Protein AF-A0A2T5JWC6-F1 (afdb_monomer_lite)

Sequence (77 aa):
MKFEWLLDEVNDTHLLCVKGDRSLFF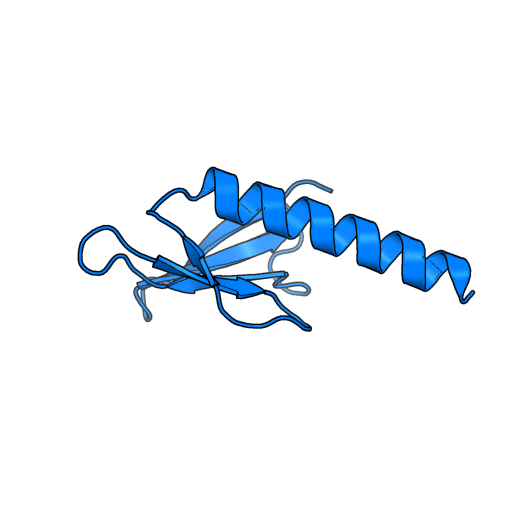RGKLSGEINGRRIWQPFPKGEPKEVSGDLEIARRRCESMVRELAVHELALA

pLDDT: mean 73.37, std 9.72, range [48.44, 85.62]

Radius of gyration: 12.78 Å; chains: 1; bounding box: 32×21×35 Å

Secondary structure (DSSP, 8-state):
--EEEEEETTTTEEEEEETTEEEEEEEEEEPPPBTTBEEEEESSS---EEE-S-HHHHHHHHHHHHHHHHHHHHH--

Foldseek 3Di:
DDWDWDQPPVQRKTWIDDVPCRDDDTQWIWHHDDPQWIWIGGPDDDDIDIDRVDPPVSVVVSVVVVVVVVVVVVVVD

Structure (mmCIF, N/CA/C/O backbone):
data_AF-A0A2T5JWC6-F1
#
_entry.id   AF-A0A2T5JWC6-F1
#
loop_
_atom_site.group_PDB
_atom_site.id
_atom_site.type_symbol
_atom_site.label_atom_id
_atom_site.label_alt_id
_atom_site.label_comp_id
_atom_site.label_asym_id
_atom_site.label_entity_id
_atom_site.label_seq_id
_atom_site.pdbx_PDB_ins_code
_atom_site.Cartn_x
_atom_site.Cartn_y
_atom_site.Cartn_z
_atom_site.occupancy
_atom_site.B_iso_or_equiv
_atom_site.auth_seq_id
_atom_site.auth_comp_id
_atom_site.auth_asym_id
_atom_site.auth_atom_id
_atom_site.pdbx_PDB_model_num
ATOM 1 N N . MET A 1 1 ? 0.629 4.734 -15.913 1.00 62.94 1 MET A N 1
ATOM 2 C CA . MET A 1 1 ? 0.181 3.579 -15.105 1.00 62.94 1 MET A CA 1
ATOM 3 C C . MET A 1 1 ? -0.887 4.083 -14.142 1.00 62.94 1 MET A C 1
ATOM 5 O O . MET A 1 1 ? -0.615 5.068 -13.470 1.00 62.94 1 MET A O 1
ATOM 9 N N . LYS A 1 2 ? -2.112 3.540 -14.161 1.00 70.81 2 LYS A N 1
ATOM 10 C CA . LYS A 1 2 ? -3.180 3.941 -13.222 1.00 70.81 2 LYS A CA 1
ATOM 11 C C . LYS A 1 2 ? -3.217 2.933 -12.075 1.00 70.81 2 LYS A C 1
ATOM 13 O O . LYS A 1 2 ? -3.140 1.741 -12.352 1.00 70.81 2 LYS A O 1
ATOM 18 N N . PHE A 1 3 ? -3.348 3.397 -10.837 1.00 75.94 3 PHE A N 1
ATOM 19 C CA . PHE A 1 3 ? -3.435 2.535 -9.657 1.00 75.94 3 PHE A CA 1
ATOM 20 C C . PHE A 1 3 ? -4.862 2.495 -9.103 1.00 75.94 3 PHE A C 1
ATOM 22 O O . PHE A 1 3 ? -5.598 3.479 -9.208 1.00 75.94 3 PHE A O 1
ATOM 29 N N . GLU A 1 4 ? -5.246 1.366 -8.514 1.00 79.50 4 GLU A N 1
ATOM 30 C CA . GLU A 1 4 ? -6.494 1.197 -7.768 1.00 79.50 4 GLU A CA 1
ATOM 31 C C . GLU A 1 4 ? -6.214 0.589 -6.390 1.00 79.50 4 GLU A C 1
ATOM 33 O O . GLU A 1 4 ? -5.290 -0.210 -6.229 1.00 79.50 4 GLU A O 1
ATOM 38 N N . TRP A 1 5 ? -7.000 0.997 -5.394 1.00 82.00 5 TRP A N 1
ATOM 39 C CA . TRP A 1 5 ? -6.998 0.368 -4.079 1.00 82.00 5 TRP A CA 1
ATOM 40 C C . TRP A 1 5 ? -7.968 -0.810 -4.095 1.00 82.00 5 TRP A C 1
ATOM 42 O O . TRP A 1 5 ? -9.117 -0.656 -4.506 1.00 82.00 5 TRP A O 1
ATOM 52 N N . LEU A 1 6 ? -7.510 -1.966 -3.628 1.00 83.69 6 LEU A N 1
ATOM 53 C CA . LEU A 1 6 ? -8.345 -3.124 -3.340 1.00 83.69 6 LEU A CA 1
ATOM 54 C C . LEU A 1 6 ? -8.476 -3.252 -1.827 1.00 83.69 6 LEU A C 1
ATOM 56 O O . LEU A 1 6 ? -7.465 -3.265 -1.129 1.00 83.69 6 LEU A O 1
ATOM 60 N N . LEU A 1 7 ? -9.705 -3.323 -1.325 1.00 83.81 7 LEU A N 1
ATOM 61 C CA . LEU A 1 7 ? -9.951 -3.593 0.085 1.00 83.81 7 LEU A CA 1
ATOM 62 C C . LEU A 1 7 ? -9.773 -5.092 0.345 1.00 83.81 7 LEU A C 1
ATOM 64 O O . LEU A 1 7 ? -10.423 -5.921 -0.287 1.00 83.81 7 LEU A O 1
ATOM 68 N N . ASP A 1 8 ? -8.883 -5.418 1.270 1.00 83.06 8 ASP A N 1
ATOM 69 C CA . ASP A 1 8 ? -8.778 -6.720 1.909 1.00 83.06 8 ASP A CA 1
ATOM 70 C C . ASP A 1 8 ? -9.565 -6.661 3.221 1.00 83.06 8 ASP A C 1
ATOM 72 O O . ASP A 1 8 ? -9.061 -6.190 4.244 1.00 83.06 8 ASP A O 1
ATOM 76 N N . GLU A 1 9 ? -10.818 -7.113 3.161 1.00 80.38 9 GLU A N 1
ATOM 77 C CA . GLU A 1 9 ? -11.746 -7.126 4.297 1.00 80.38 9 GLU A CA 1
ATOM 78 C C . GLU A 1 9 ? -11.296 -8.070 5.420 1.00 80.38 9 GLU A C 1
ATOM 80 O O . GLU A 1 9 ? -11.668 -7.869 6.572 1.00 80.38 9 GLU A O 1
ATOM 85 N N . VAL A 1 10 ? -10.468 -9.078 5.118 1.00 80.81 10 VAL A N 1
ATOM 86 C CA . VAL A 1 10 ? -9.99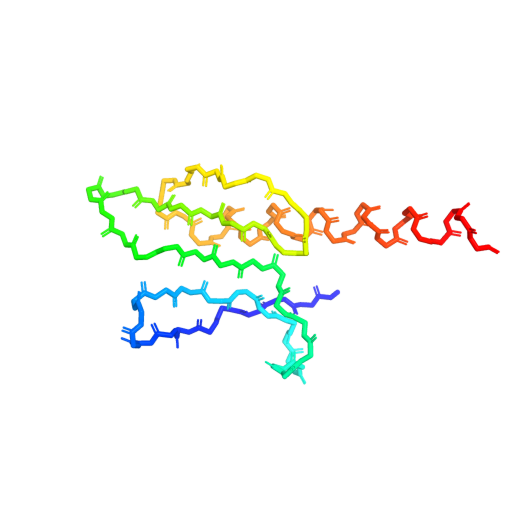5 -10.051 6.116 1.00 80.81 10 VAL A CA 1
ATOM 87 C C . VAL A 1 10 ? -8.993 -9.404 7.066 1.00 80.81 10 VAL A C 1
ATOM 89 O O . VAL A 1 10 ? -9.011 -9.666 8.266 1.00 80.81 10 VAL A O 1
ATOM 92 N N . ASN A 1 11 ? -8.117 -8.554 6.531 1.00 76.38 11 ASN A N 1
ATOM 93 C CA . ASN A 1 11 ? -7.070 -7.884 7.302 1.00 76.38 11 ASN A CA 1
ATOM 94 C C . ASN A 1 11 ? -7.371 -6.402 7.583 1.00 76.38 11 ASN A C 1
ATOM 96 O O . ASN A 1 11 ? -6.503 -5.717 8.125 1.00 76.38 11 ASN A O 1
ATOM 100 N N . ASP A 1 12 ? -8.543 -5.906 7.171 1.00 82.12 12 ASP A N 1
ATOM 101 C CA . ASP A 1 12 ? -8.905 -4.481 7.150 1.00 82.12 12 ASP A CA 1
ATOM 102 C C . ASP A 1 12 ? -7.791 -3.613 6.536 1.00 82.12 12 ASP A C 1
ATOM 104 O O . ASP A 1 12 ? -7.329 -2.622 7.099 1.00 82.12 12 ASP A O 1
ATOM 108 N N . THR A 1 13 ? -7.260 -4.036 5.386 1.00 83.44 13 THR A N 1
ATOM 109 C CA . THR A 1 13 ? -6.137 -3.342 4.738 1.00 83.44 13 THR A CA 1
ATOM 110 C C . THR A 1 13 ? -6.437 -3.014 3.292 1.00 83.44 13 THR A C 1
ATOM 112 O O . THR A 1 13 ? -7.186 -3.713 2.627 1.00 83.44 13 THR A O 1
ATOM 115 N N . HIS A 1 14 ? -5.853 -1.935 2.780 1.00 84.56 14 HIS A N 1
ATOM 116 C CA . HIS A 1 14 ? -5.985 -1.575 1.374 1.00 84.56 14 HIS A CA 1
ATOM 117 C C . HIS A 1 14 ? -4.705 -1.948 0.632 1.00 84.56 14 HIS A C 1
ATOM 119 O O . HIS A 1 14 ? -3.606 -1.547 1.013 1.00 84.56 14 HIS A O 1
ATOM 125 N N . LEU A 1 15 ? -4.838 -2.702 -0.447 1.00 83.44 15 LEU A N 1
ATOM 126 C CA . LEU A 1 15 ? -3.740 -3.105 -1.311 1.00 83.44 15 LEU A CA 1
ATOM 127 C C . LEU A 1 15 ? -3.727 -2.218 -2.550 1.00 83.44 15 LEU A C 1
ATOM 129 O O . LEU A 1 15 ? -4.720 -2.119 -3.269 1.00 83.44 15 LEU A O 1
ATOM 133 N N . LEU A 1 16 ? -2.602 -1.560 -2.812 1.00 81.38 16 LEU A N 1
ATOM 134 C CA . LEU A 1 16 ? -2.443 -0.746 -4.007 1.00 81.38 16 LEU A CA 1
ATOM 135 C C . LEU A 1 16 ? -1.990 -1.621 -5.169 1.00 81.38 16 LEU A C 1
ATOM 137 O O . LEU A 1 16 ? -0.901 -2.202 -5.130 1.00 81.38 16 LEU A O 1
ATOM 141 N N . CYS A 1 17 ? -2.810 -1.666 -6.211 1.00 78.31 17 CYS A N 1
ATOM 142 C CA . CYS A 1 17 ? -2.592 -2.489 -7.393 1.00 78.31 17 CYS A CA 1
ATOM 143 C C . CYS A 1 17 ? -2.565 -1.634 -8.654 1.00 78.31 17 CYS A C 1
ATOM 145 O O . CYS A 1 17 ? -3.064 -0.506 -8.687 1.00 78.31 17 CYS A O 1
ATOM 147 N N . VAL A 1 18 ? -2.011 -2.194 -9.722 1.00 75.50 18 VAL A N 1
ATOM 148 C CA . VAL A 1 18 ? -2.133 -1.617 -11.059 1.00 75.50 18 VAL A CA 1
ATOM 149 C C . VAL A 1 18 ? -3.543 -1.888 -11.566 1.00 75.50 18 VAL A C 1
ATOM 151 O O . VAL A 1 18 ? -4.019 -3.022 -11.553 1.00 75.50 18 VAL A O 1
ATOM 154 N N . LYS A 1 19 ? -4.225 -0.841 -12.026 1.00 75.62 19 LYS A N 1
ATOM 155 C CA . LYS A 1 19 ? -5.585 -0.964 -12.541 1.00 75.62 19 LYS A CA 1
ATOM 156 C C . LYS A 1 19 ? -5.608 -1.902 -13.750 1.00 75.62 19 LYS A C 1
ATOM 158 O O . LYS A 1 19 ? -4.926 -1.631 -14.736 1.00 75.62 19 LYS A O 1
ATOM 163 N N . GLY A 1 20 ? -6.431 -2.949 -13.682 1.00 72.31 20 GLY A N 1
ATOM 164 C CA . GLY A 1 20 ? -6.549 -3.966 -14.737 1.00 72.31 20 GLY A CA 1
ATOM 165 C C . GLY A 1 20 ? -5.553 -5.129 -14.639 1.00 72.31 20 GLY A C 1
ATOM 166 O O . GLY A 1 20 ? -5.657 -6.057 -15.430 1.00 72.31 20 GLY A O 1
ATOM 167 N N . ASP A 1 21 ? -4.648 -5.114 -13.658 1.00 70.06 21 ASP A N 1
ATOM 168 C CA . ASP A 1 21 ? -3.716 -6.209 -13.372 1.00 70.06 21 ASP A CA 1
ATOM 169 C C . ASP A 1 21 ? -3.644 -6.435 -11.853 1.00 70.06 21 ASP A C 1
ATOM 171 O O . ASP A 1 21 ? -2.729 -6.000 -11.148 1.00 70.06 21 ASP A O 1
ATOM 175 N N . ARG A 1 22 ? -4.710 -7.058 -11.334 1.00 63.12 22 ARG A N 1
ATOM 176 C CA . ARG A 1 22 ? -4.928 -7.275 -9.894 1.00 63.12 22 ARG A CA 1
ATOM 177 C C . ARG A 1 22 ? -4.095 -8.425 -9.320 1.00 63.12 22 ARG A C 1
ATOM 179 O O . ARG A 1 22 ? -3.996 -8.539 -8.106 1.00 63.12 22 ARG A O 1
ATOM 186 N N . SER A 1 23 ? -3.533 -9.283 -10.172 1.00 57.78 23 SER A N 1
ATOM 187 C CA . SER A 1 23 ? -2.918 -10.556 -9.776 1.00 57.78 23 SER A CA 1
ATOM 188 C C . SER A 1 23 ? -1.395 -10.531 -9.677 1.00 57.78 23 SER A C 1
ATOM 190 O O . SER A 1 23 ? -0.840 -11.422 -9.042 1.00 57.78 23 SER A O 1
ATOM 192 N N . LEU A 1 24 ? -0.706 -9.563 -10.297 1.00 53.47 24 LEU A N 1
ATOM 193 C CA . LEU A 1 24 ? 0.747 -9.677 -10.487 1.00 53.47 24 LEU A CA 1
ATOM 194 C C . LEU A 1 24 ? 1.592 -8.614 -9.775 1.00 53.47 24 LEU A C 1
ATOM 196 O O . LEU A 1 24 ? 2.764 -8.871 -9.507 1.00 53.47 24 LEU A O 1
ATOM 200 N N . PHE A 1 25 ? 1.043 -7.447 -9.413 1.00 61.97 25 PHE A N 1
ATOM 201 C CA . PHE A 1 25 ? 1.873 -6.345 -8.908 1.00 61.97 25 PHE A CA 1
ATOM 202 C C . PHE A 1 25 ? 1.199 -5.518 -7.809 1.00 61.97 25 PHE A C 1
ATOM 204 O O . PHE A 1 25 ? 0.693 -4.419 -8.052 1.00 61.97 25 PHE A O 1
ATOM 211 N N . PHE A 1 26 ? 1.268 -6.002 -6.568 1.00 67.81 26 PHE A N 1
ATOM 212 C CA . PHE A 1 26 ? 1.052 -5.142 -5.406 1.00 67.81 26 PHE A CA 1
ATOM 213 C C . PHE A 1 26 ? 2.215 -4.158 -5.277 1.00 67.81 26 PHE A C 1
ATOM 215 O O . PHE A 1 26 ? 3.389 -4.527 -5.349 1.00 67.81 26 PHE A O 1
ATOM 222 N N . ARG A 1 27 ? 1.884 -2.881 -5.110 1.00 74.12 27 ARG A N 1
ATOM 223 C CA . ARG A 1 27 ? 2.860 -1.783 -5.014 1.00 74.12 27 ARG A CA 1
ATOM 224 C C . ARG A 1 27 ? 2.861 -1.119 -3.642 1.00 74.12 27 ARG A C 1
ATOM 226 O O . ARG A 1 27 ? 3.754 -0.342 -3.313 1.00 74.12 27 ARG A O 1
ATOM 233 N N . GLY A 1 28 ? 1.905 -1.491 -2.800 1.00 79.56 28 GLY A N 1
ATOM 234 C CA . GLY A 1 28 ? 1.928 -1.185 -1.385 1.00 79.56 28 GLY A CA 1
ATOM 235 C C . GLY A 1 28 ? 0.724 -1.761 -0.655 1.00 79.56 28 GLY A C 1
ATOM 236 O O . GLY A 1 28 ? -0.290 -2.087 -1.267 1.00 79.56 28 GLY A O 1
ATOM 237 N N . LYS A 1 29 ? 0.849 -1.863 0.661 1.00 85.44 29 LYS A N 1
ATOM 238 C CA . LYS A 1 29 ? -0.226 -2.166 1.598 1.00 85.44 29 LYS A CA 1
ATOM 239 C C . LYS A 1 29 ? -0.458 -0.935 2.460 1.00 85.44 29 LYS A C 1
ATOM 241 O O . LYS A 1 29 ? 0.488 -0.257 2.842 1.00 85.44 29 LYS A O 1
ATOM 246 N N . LEU A 1 30 ? -1.704 -0.648 2.777 1.00 85.62 30 LEU A N 1
ATOM 247 C CA . LEU A 1 30 ? -2.089 0.377 3.725 1.00 85.62 30 LEU A CA 1
ATOM 248 C C . LEU A 1 30 ? -2.895 -0.289 4.833 1.00 85.62 30 LEU A C 1
ATOM 250 O O . LEU A 1 30 ? -3.855 -1.002 4.547 1.00 85.62 30 LEU A O 1
ATOM 254 N N . SER A 1 31 ? -2.490 -0.089 6.082 1.00 85.38 31 SER A N 1
ATOM 255 C CA . SER A 1 31 ? -3.235 -0.611 7.224 1.00 85.38 31 SER A CA 1
ATOM 256 C C . SER A 1 31 ? -4.625 0.015 7.325 1.00 85.38 31 SER A C 1
ATOM 258 O O . SER A 1 31 ? -4.875 1.106 6.794 1.00 85.38 31 SER A O 1
ATOM 260 N N . GLY A 1 32 ? -5.490 -0.646 8.089 1.00 83.19 32 GLY A N 1
ATOM 261 C CA . GLY A 1 32 ? -6.683 -0.031 8.651 1.00 83.19 32 GLY A CA 1
ATOM 262 C C . GLY A 1 32 ? -6.337 1.221 9.456 1.00 83.19 32 GLY A C 1
ATOM 263 O O . GLY A 1 32 ? -5.170 1.490 9.785 1.00 83.19 32 GLY A O 1
ATOM 264 N N . GLU A 1 33 ? -7.359 2.020 9.725 1.00 83.00 33 GLU A N 1
ATOM 265 C CA . GLU A 1 33 ? -7.216 3.272 10.455 1.00 83.00 33 GLU A CA 1
ATOM 266 C C . GLU A 1 33 ? -7.248 3.040 11.960 1.00 83.00 33 GLU A C 1
ATOM 268 O O . GLU A 1 33 ? -8.206 2.494 12.497 1.00 83.00 33 GLU A O 1
ATOM 273 N N . ILE A 1 34 ? -6.208 3.502 12.650 1.00 81.25 34 ILE A N 1
ATOM 274 C CA . ILE A 1 34 ? -6.120 3.449 14.107 1.00 81.25 34 ILE A CA 1
ATOM 275 C C . ILE A 1 34 ? -5.862 4.874 14.588 1.00 81.25 34 ILE A C 1
ATOM 277 O O . ILE A 1 34 ? -4.811 5.450 14.311 1.00 81.25 34 ILE A O 1
ATOM 281 N N . ASN A 1 35 ? -6.834 5.467 15.289 1.00 81.12 35 ASN A N 1
ATOM 282 C CA . ASN A 1 35 ? -6.767 6.848 15.789 1.00 81.12 35 ASN A CA 1
ATOM 283 C C . ASN A 1 35 ? -6.458 7.894 14.690 1.00 81.12 35 ASN A C 1
ATOM 285 O O . ASN A 1 35 ? -5.639 8.791 14.896 1.00 81.12 35 ASN A O 1
ATOM 289 N N . GLY A 1 36 ? -7.069 7.760 13.504 1.00 79.81 36 GLY A N 1
ATOM 290 C CA . GLY A 1 36 ? -6.863 8.671 12.365 1.00 79.81 36 GLY A CA 1
ATOM 291 C C . GLY A 1 36 ? -5.523 8.501 11.637 1.00 79.81 36 GLY A C 1
ATOM 292 O O . GLY A 1 36 ? -5.171 9.304 10.771 1.00 79.81 36 GLY A O 1
ATOM 293 N N . ARG A 1 37 ? -4.750 7.468 11.986 1.00 80.06 37 ARG A N 1
ATOM 294 C CA . ARG A 1 37 ? -3.445 7.165 11.392 1.00 80.06 37 ARG A CA 1
ATOM 295 C C . ARG A 1 37 ? -3.502 5.840 10.655 1.00 80.06 37 ARG A C 1
ATOM 297 O O . ARG A 1 37 ? -4.185 4.908 11.075 1.00 80.06 37 ARG A O 1
ATOM 304 N N . ARG A 1 38 ? -2.754 5.756 9.560 1.00 84.94 38 ARG A N 1
ATOM 305 C CA . ARG A 1 38 ? -2.570 4.532 8.779 1.00 84.94 38 ARG A CA 1
ATOM 306 C C . ARG A 1 38 ? -1.089 4.333 8.507 1.00 84.94 38 ARG A C 1
ATOM 308 O O . ARG A 1 38 ? -0.347 5.297 8.351 1.00 84.94 38 ARG A O 1
ATOM 315 N N . ILE A 1 39 ? -0.658 3.085 8.415 1.00 84.00 39 ILE A N 1
ATOM 316 C CA . ILE A 1 39 ? 0.702 2.731 8.023 1.00 84.00 39 ILE A CA 1
ATOM 317 C C . ILE A 1 39 ? 0.675 2.288 6.571 1.00 84.00 39 ILE A C 1
ATOM 319 O O . ILE A 1 39 ? 0.024 1.303 6.219 1.00 84.00 39 ILE A O 1
ATOM 323 N N . TRP A 1 40 ? 1.389 3.021 5.726 1.00 84.06 40 TRP A N 1
ATOM 324 C CA . TRP A 1 40 ? 1.634 2.638 4.348 1.00 84.06 40 TRP A CA 1
ATOM 325 C C . TRP A 1 40 ? 2.972 1.914 4.232 1.00 84.06 40 TRP A C 1
ATOM 327 O O . TRP A 1 40 ? 4.016 2.455 4.581 1.00 84.06 40 TRP A O 1
ATOM 337 N N . GLN A 1 41 ? 2.934 0.704 3.695 1.00 84.44 41 GLN A N 1
ATOM 338 C CA . GLN A 1 41 ? 4.075 -0.153 3.425 1.00 84.44 41 GLN A CA 1
ATOM 339 C C . GLN A 1 41 ? 4.243 -0.293 1.903 1.00 84.44 41 GLN A C 1
ATOM 341 O O . GLN A 1 41 ? 3.422 -0.961 1.271 1.00 84.44 41 GLN A O 1
ATOM 346 N N . PRO A 1 42 ? 5.277 0.301 1.285 1.00 77.81 42 PRO A N 1
ATOM 347 C CA . PRO A 1 42 ? 5.566 0.104 -0.134 1.00 77.81 42 PRO A CA 1
ATOM 348 C C . PRO A 1 42 ? 6.041 -1.330 -0.422 1.00 77.81 42 PRO A C 1
ATOM 350 O O . PRO A 1 42 ? 6.742 -1.930 0.394 1.00 77.81 42 PRO A O 1
ATOM 353 N N . PHE A 1 43 ? 5.714 -1.850 -1.610 1.00 75.19 43 PHE A N 1
ATOM 354 C CA . PHE A 1 43 ? 6.257 -3.097 -2.174 1.00 75.19 43 PHE A CA 1
ATOM 355 C C . PHE A 1 43 ? 6.915 -2.816 -3.540 1.00 75.19 43 PHE A C 1
ATOM 357 O O . PHE A 1 43 ? 6.408 -1.978 -4.287 1.00 75.19 43 PHE A O 1
ATOM 364 N N . PRO A 1 44 ? 7.997 -3.522 -3.928 1.00 63.94 44 PRO A N 1
ATOM 365 C CA . PRO A 1 44 ? 8.665 -4.619 -3.215 1.00 63.94 44 PRO A CA 1
ATOM 366 C C . PRO A 1 44 ? 9.736 -4.169 -2.208 1.00 63.94 44 PRO A C 1
ATOM 368 O O . PRO A 1 44 ? 10.257 -4.996 -1.467 1.00 63.94 44 PRO A O 1
ATOM 371 N N . LYS A 1 45 ? 10.100 -2.882 -2.187 1.00 64.81 45 LYS A N 1
ATOM 372 C CA . LYS A 1 45 ? 11.129 -2.332 -1.298 1.00 64.81 45 LYS A CA 1
ATOM 373 C C . LYS A 1 45 ? 10.675 -0.978 -0.764 1.00 64.81 45 LYS A C 1
ATOM 375 O O . LYS A 1 45 ? 10.243 -0.123 -1.533 1.00 64.81 45 LYS A O 1
ATOM 380 N N . GLY A 1 46 ? 10.797 -0.788 0.542 1.00 69.75 46 GLY A N 1
ATOM 381 C CA . GLY A 1 46 ? 10.567 0.490 1.202 1.00 69.75 46 GLY A CA 1
ATOM 382 C C . GLY A 1 46 ? 10.173 0.302 2.659 1.00 69.75 46 GLY A C 1
ATOM 383 O O . GLY A 1 46 ? 9.602 -0.720 3.024 1.00 69.75 46 GLY A O 1
ATOM 384 N N . GLU A 1 47 ? 10.513 1.267 3.502 1.00 77.19 47 GLU A N 1
ATOM 385 C CA . GLU A 1 47 ? 10.133 1.222 4.912 1.00 77.19 47 GLU A CA 1
ATOM 386 C C . GLU A 1 47 ? 8.667 1.638 5.096 1.00 77.19 47 GLU A C 1
ATOM 388 O O . GLU A 1 47 ? 8.182 2.504 4.353 1.00 77.1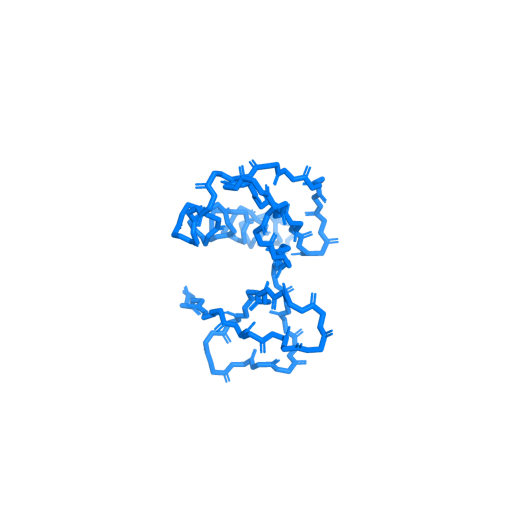9 47 GLU A O 1
ATOM 393 N N . PRO A 1 48 ? 7.958 1.049 6.074 1.00 81.88 48 PRO A N 1
ATOM 394 C CA . PRO A 1 48 ? 6.624 1.496 6.427 1.00 81.88 48 PRO A CA 1
ATOM 395 C C . PRO A 1 48 ? 6.655 2.954 6.892 1.00 81.88 48 PRO A C 1
ATOM 397 O O . PRO A 1 48 ? 7.513 3.362 7.673 1.00 81.88 48 PRO A O 1
ATOM 400 N N . LYS A 1 49 ? 5.698 3.750 6.417 1.00 76.75 49 LYS A N 1
ATOM 401 C CA . LYS A 1 49 ? 5.549 5.164 6.768 1.00 76.75 49 LYS A CA 1
ATOM 402 C C . LYS A 1 49 ? 4.132 5.451 7.239 1.00 76.75 49 LYS A C 1
ATOM 404 O O . LYS A 1 49 ? 3.166 5.023 6.611 1.00 76.75 49 LYS A O 1
ATOM 409 N N . GLU A 1 50 ? 4.015 6.220 8.316 1.00 80.06 50 GLU A N 1
ATOM 410 C CA . GLU A 1 50 ? 2.728 6.747 8.770 1.00 80.06 50 GLU A CA 1
ATOM 411 C C . GLU A 1 50 ? 2.180 7.748 7.738 1.00 80.06 50 GLU A C 1
ATOM 413 O O . GLU A 1 50 ? 2.905 8.606 7.222 1.00 80.06 50 GLU A O 1
ATOM 418 N N . VAL A 1 51 ? 0.897 7.615 7.417 1.00 76.06 51 VAL A N 1
ATOM 419 C CA . VAL A 1 51 ? 0.121 8.556 6.611 1.00 76.06 51 VAL A CA 1
ATOM 420 C C . VAL A 1 51 ? -1.176 8.883 7.350 1.00 76.06 51 VAL A C 1
ATOM 422 O O . VAL A 1 51 ? -1.830 8.005 7.917 1.00 76.06 51 VAL A O 1
ATOM 425 N N . SER A 1 52 ? -1.553 10.158 7.357 1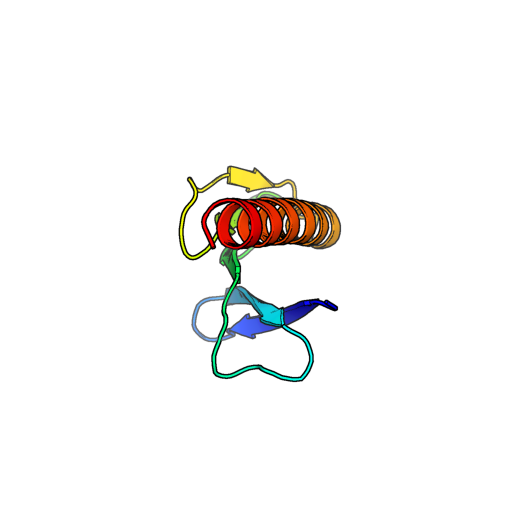.00 69.25 52 SER A N 1
ATOM 426 C CA . SER A 1 52 ? -2.724 10.666 8.083 1.00 69.25 52 SER A CA 1
ATOM 427 C C . SER A 1 52 ? -4.032 10.356 7.351 1.00 69.25 52 SER A C 1
ATOM 429 O O . SER A 1 52 ? -4.653 11.257 6.799 1.00 69.25 52 SER A O 1
ATOM 431 N N . GLY A 1 53 ? -4.408 9.078 7.253 1.00 65.00 53 GLY A N 1
ATOM 432 C CA . GLY A 1 53 ? -5.686 8.625 6.675 1.00 65.00 53 GLY A CA 1
ATOM 433 C C . GLY A 1 53 ? -5.874 8.869 5.168 1.00 65.00 53 GLY A C 1
ATOM 434 O O . GLY A 1 53 ? -6.781 8.304 4.562 1.00 65.00 53 GLY A O 1
ATOM 435 N N . ASP A 1 54 ? -5.010 9.665 4.539 1.00 73.06 54 ASP A N 1
ATOM 436 C CA . ASP A 1 54 ? -5.170 10.112 3.161 1.00 73.06 54 ASP A CA 1
ATOM 437 C C . ASP A 1 54 ? -4.692 9.048 2.156 1.00 73.06 54 ASP A C 1
ATOM 439 O O . ASP A 1 54 ? -3.502 8.900 1.837 1.00 73.06 54 ASP A O 1
ATOM 443 N N . LEU A 1 55 ? -5.672 8.302 1.641 1.00 68.88 55 LEU A N 1
ATOM 444 C CA . LEU A 1 55 ? -5.519 7.313 0.573 1.00 68.88 55 LEU A CA 1
ATOM 445 C C . LEU A 1 55 ? -4.907 7.905 -0.704 1.00 68.88 55 LEU A C 1
ATOM 447 O O . LEU A 1 55 ? -4.245 7.192 -1.466 1.00 68.88 55 LEU A O 1
ATOM 451 N N . GLU A 1 56 ? -5.130 9.191 -0.973 1.00 76.06 56 GLU A N 1
ATOM 452 C CA . GLU A 1 56 ? -4.636 9.857 -2.169 1.00 76.06 56 GLU A CA 1
ATOM 453 C C . GLU A 1 56 ? -3.146 10.186 -2.050 1.00 76.06 56 GLU A C 1
ATOM 455 O O . GLU A 1 56 ? -2.392 9.951 -3.001 1.00 76.06 56 GLU A O 1
ATOM 460 N N . ILE A 1 57 ? -2.695 10.649 -0.881 1.00 74.06 57 ILE A N 1
ATOM 461 C CA . ILE A 1 57 ? -1.268 10.886 -0.612 1.00 74.06 57 ILE A CA 1
ATOM 462 C C . ILE A 1 57 ? -0.483 9.576 -0.702 1.00 74.06 57 ILE A C 1
ATOM 464 O O . ILE A 1 57 ? 0.558 9.529 -1.366 1.00 74.06 57 ILE A O 1
ATOM 468 N N . ALA A 1 58 ? -0.986 8.502 -0.083 1.00 71.19 58 ALA A N 1
ATOM 469 C CA . ALA A 1 58 ? -0.355 7.184 -0.152 1.00 71.19 58 ALA A CA 1
ATOM 470 C C . ALA A 1 58 ? -0.258 6.678 -1.602 1.00 71.19 58 ALA A C 1
ATOM 472 O O . ALA A 1 58 ? 0.796 6.195 -2.024 1.00 71.19 58 ALA A O 1
ATOM 473 N N . ARG A 1 59 ? -1.319 6.879 -2.401 1.00 76.06 59 ARG A N 1
ATOM 474 C CA . ARG A 1 59 ? -1.309 6.560 -3.834 1.00 76.06 59 ARG A CA 1
ATOM 475 C C . ARG A 1 59 ? -0.230 7.356 -4.562 1.00 76.06 59 ARG A C 1
ATOM 477 O O . ARG A 1 59 ? 0.637 6.743 -5.174 1.00 76.06 59 ARG A O 1
ATOM 484 N N . ARG A 1 60 ? -0.245 8.693 -4.473 1.00 78.38 60 ARG A N 1
ATOM 485 C CA . ARG A 1 60 ? 0.706 9.580 -5.178 1.00 78.38 60 ARG A CA 1
ATOM 486 C C . ARG A 1 60 ? 2.163 9.233 -4.862 1.00 78.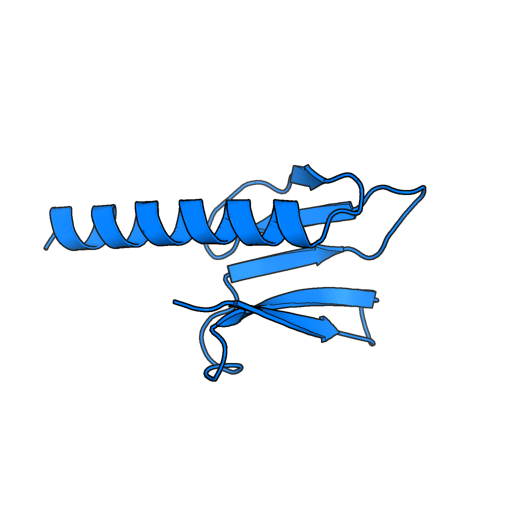38 60 ARG A C 1
ATOM 488 O O . ARG A 1 60 ? 2.992 9.206 -5.768 1.00 78.38 60 ARG A O 1
ATOM 495 N N . ARG A 1 61 ? 2.474 8.924 -3.597 1.00 72.75 61 ARG A N 1
ATOM 496 C CA . ARG A 1 61 ? 3.820 8.489 -3.185 1.00 72.75 61 ARG A CA 1
ATOM 497 C C . ARG A 1 61 ? 4.235 7.188 -3.857 1.00 72.75 61 ARG A C 1
ATOM 499 O O . ARG A 1 61 ? 5.359 7.088 -4.342 1.00 72.75 61 ARG A O 1
ATOM 506 N N . CYS A 1 62 ? 3.325 6.223 -3.937 1.00 71.50 62 CYS A N 1
ATOM 507 C CA . CYS A 1 62 ? 3.590 4.993 -4.662 1.00 71.50 62 CYS A CA 1
ATOM 508 C C . CYS A 1 62 ? 3.808 5.244 -6.163 1.00 71.50 62 CYS A C 1
ATOM 510 O O . CYS A 1 62 ? 4.744 4.694 -6.739 1.00 71.50 62 CYS A O 1
ATOM 512 N N . GLU A 1 63 ? 3.015 6.121 -6.792 1.00 74.12 63 GLU A N 1
ATOM 513 C CA . GLU A 1 63 ? 3.212 6.463 -8.208 1.00 74.12 63 GLU A CA 1
ATOM 514 C C . GLU A 1 63 ? 4.602 7.064 -8.468 1.00 74.12 63 GLU A C 1
ATOM 516 O O . GLU A 1 63 ? 5.220 6.723 -9.476 1.00 74.12 63 GLU A O 1
ATOM 521 N N . SER A 1 64 ? 5.106 7.919 -7.566 1.00 76.50 64 SER A N 1
ATOM 522 C CA . SER A 1 64 ? 6.462 8.487 -7.658 1.00 76.50 64 SER A CA 1
ATOM 523 C C . SER A 1 64 ? 7.530 7.401 -7.565 1.00 76.50 64 SER A C 1
ATOM 525 O O . SER A 1 64 ? 8.365 7.290 -8.457 1.00 76.50 64 SER A O 1
ATOM 527 N N . MET A 1 65 ? 7.447 6.535 -6.548 1.00 69.88 65 MET A N 1
ATOM 528 C CA . MET A 1 65 ? 8.422 5.457 -6.349 1.00 69.88 65 MET A CA 1
ATOM 529 C C . MET A 1 65 ? 8.458 4.473 -7.521 1.00 69.88 65 MET A C 1
ATOM 531 O O . MET A 1 65 ? 9.531 4.056 -7.946 1.00 69.88 65 MET A O 1
ATOM 535 N N . VAL A 1 66 ? 7.299 4.104 -8.076 1.00 67.69 66 VAL A N 1
ATOM 536 C CA . VAL A 1 66 ? 7.242 3.209 -9.244 1.00 67.69 66 VAL A CA 1
ATOM 537 C C . VAL A 1 66 ? 7.848 3.874 -10.479 1.00 67.69 66 VAL A C 1
ATOM 539 O O . VAL A 1 66 ? 8.535 3.202 -11.244 1.00 67.69 66 VAL A O 1
ATOM 542 N N . ARG A 1 67 ? 7.627 5.180 -10.680 1.00 69.94 67 ARG A N 1
ATOM 543 C CA . ARG A 1 67 ? 8.278 5.919 -11.771 1.00 69.94 67 ARG A CA 1
ATOM 544 C C . ARG A 1 67 ? 9.794 5.946 -11.593 1.00 69.94 67 ARG A C 1
ATOM 546 O O . ARG A 1 67 ? 10.498 5.658 -12.550 1.00 69.94 67 ARG A O 1
ATOM 553 N N . GLU A 1 68 ? 10.284 6.241 -10.392 1.00 69.69 68 GLU A N 1
ATOM 554 C CA . GLU A 1 68 ? 11.721 6.256 -10.085 1.00 69.69 68 GLU A CA 1
ATOM 555 C C . GLU A 1 68 ? 12.372 4.884 -10.315 1.00 69.69 68 GLU A C 1
ATOM 557 O O . GLU A 1 68 ? 13.421 4.802 -10.952 1.00 69.69 68 GLU A O 1
ATOM 562 N N . LEU A 1 69 ? 11.727 3.797 -9.876 1.00 63.75 69 LEU A N 1
ATOM 563 C CA . LEU A 1 69 ? 12.211 2.431 -10.103 1.00 63.75 69 LEU A CA 1
ATOM 564 C C . LEU A 1 69 ? 12.232 2.056 -11.591 1.00 63.75 69 LEU A C 1
ATOM 566 O O . LEU A 1 69 ? 13.224 1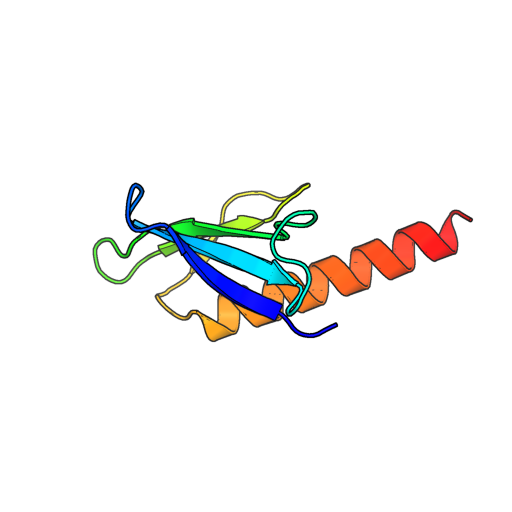.507 -12.055 1.00 63.75 69 LEU A O 1
ATOM 570 N N . ALA A 1 70 ? 11.186 2.398 -12.351 1.00 61.75 70 ALA A N 1
ATOM 571 C CA . ALA A 1 70 ? 11.141 2.134 -13.791 1.00 61.75 70 ALA A CA 1
ATOM 572 C C . ALA A 1 70 ? 12.230 2.904 -14.560 1.00 61.75 70 ALA A C 1
ATOM 574 O O . ALA A 1 70 ? 12.808 2.383 -15.510 1.00 61.75 70 ALA A O 1
ATOM 575 N N . VAL A 1 71 ? 12.533 4.137 -14.137 1.00 59.94 71 VAL A N 1
ATOM 576 C CA . VAL A 1 71 ? 13.643 4.925 -14.695 1.00 59.94 71 VAL A CA 1
ATOM 577 C C . VAL A 1 71 ? 14.990 4.277 -14.361 1.00 59.94 71 VAL A C 1
ATOM 579 O O . VAL A 1 71 ? 15.858 4.208 -15.225 1.00 59.94 71 VAL A O 1
ATOM 582 N N . HIS A 1 72 ? 15.157 3.757 -13.142 1.00 56.12 72 HIS A N 1
ATOM 583 C CA . HIS A 1 72 ? 16.380 3.064 -12.734 1.00 56.12 72 HIS A CA 1
ATOM 584 C C . HIS A 1 72 ? 16.607 1.736 -13.471 1.00 56.12 72 HIS A C 1
ATOM 586 O O . HIS A 1 72 ? 17.746 1.442 -13.822 1.00 56.12 72 HIS A O 1
ATOM 592 N N . GLU A 1 73 ? 15.559 0.950 -13.731 1.00 52.34 73 GLU A N 1
ATOM 593 C CA . GLU A 1 73 ? 15.672 -0.300 -14.498 1.00 52.34 73 GLU A CA 1
ATOM 594 C C . GLU A 1 73 ? 16.015 -0.047 -15.974 1.00 52.34 73 GLU A C 1
ATOM 596 O O . GLU A 1 73 ? 16.810 -0.787 -16.543 1.00 52.34 73 GLU A O 1
ATOM 601 N N . LEU A 1 74 ? 15.497 1.031 -16.576 1.00 52.94 74 LEU A N 1
ATOM 602 C CA . LEU A 1 74 ? 15.853 1.447 -17.941 1.00 52.94 74 LEU A CA 1
ATOM 603 C C . LEU A 1 74 ? 17.268 2.030 -18.054 1.00 52.94 74 LEU A C 1
ATOM 605 O O . LEU A 1 74 ? 17.867 1.947 -19.116 1.00 52.94 74 LEU A O 1
ATOM 609 N N . ALA A 1 75 ? 17.799 2.636 -16.990 1.00 51.25 75 ALA A N 1
ATOM 610 C CA . ALA A 1 75 ? 19.162 3.172 -16.978 1.00 51.25 75 ALA A CA 1
ATOM 611 C C . ALA A 1 75 ? 20.243 2.089 -16.786 1.00 51.25 75 ALA A C 1
ATOM 613 O O . ALA A 1 75 ? 21.424 2.360 -16.995 1.00 51.25 75 ALA A O 1
ATOM 614 N N . LEU A 1 76 ? 19.849 0.888 -16.350 1.00 49.28 76 LEU A N 1
ATOM 615 C CA . LEU A 1 76 ? 20.724 -0.272 -16.143 1.00 49.28 76 LEU A CA 1
ATOM 616 C C . LEU A 1 76 ? 20.618 -1.319 -17.269 1.00 49.28 76 LEU A C 1
ATOM 618 O O . LEU A 1 76 ? 21.339 -2.317 -17.214 1.00 49.28 76 LEU A O 1
ATOM 622 N N . ALA A 1 77 ? 19.730 -1.106 -18.246 1.00 48.44 77 ALA A N 1
ATOM 623 C CA . ALA A 1 77 ? 19.517 -1.954 -19.422 1.00 48.44 77 ALA A CA 1
ATOM 624 C C . ALA A 1 77 ? 20.175 -1.345 -20.667 1.00 48.44 77 ALA A C 1
ATOM 626 O O . ALA A 1 77 ? 20.695 -2.136 -21.486 1.00 48.44 77 ALA A O 1
#